Protein AF-A0A2E9UMW5-F1 (afdb_monomer_lite)

Radius of gyration: 12.48 Å; chains: 1; bounding box: 35×25×26 Å

Structure (mmCIF, N/CA/C/O backbone):
data_AF-A0A2E9UMW5-F1
#
_entry.id   AF-A0A2E9UMW5-F1
#
loop_
_atom_site.group_PDB
_atom_site.id
_atom_site.type_symbol
_atom_site.label_atom_id
_atom_site.label_alt_id
_atom_site.label_comp_id
_atom_site.label_asym_id
_atom_site.label_entity_id
_atom_site.label_seq_id
_atom_site.pdbx_PDB_ins_code
_atom_site.Cartn_x
_atom_site.Cartn_y
_atom_site.Cartn_z
_atom_site.occupancy
_atom_site.B_iso_or_equiv
_atom_site.auth_seq_id
_atom_site.auth_comp_id
_atom_site.auth_asym_id
_atom_site.auth_atom_id
_atom_site.pdbx_PDB_model_num
ATOM 1 N N . MET A 1 1 ? -16.970 15.355 1.848 1.00 39.84 1 MET A N 1
ATOM 2 C CA . MET A 1 1 ? -16.639 13.949 2.174 1.00 39.84 1 MET A CA 1
ATOM 3 C C . MET A 1 1 ? -15.167 13.678 1.835 1.00 39.84 1 MET A C 1
ATOM 5 O O . MET A 1 1 ? -14.899 12.886 0.951 1.00 39.84 1 MET A O 1
ATOM 9 N N . SER A 1 2 ? -14.209 14.383 2.456 1.00 43.00 2 SER A N 1
ATOM 10 C CA . SER A 1 2 ? -12.832 14.478 1.913 1.00 43.00 2 SER A CA 1
ATOM 11 C C . SER A 1 2 ? -11.716 14.242 2.942 1.00 43.00 2 SER A C 1
ATOM 13 O O . SER A 1 2 ? -10.615 14.750 2.767 1.00 43.00 2 SER A O 1
ATOM 15 N N . GLY A 1 3 ? -12.003 13.518 4.030 1.00 47.59 3 GLY A N 1
ATOM 16 C CA . GLY A 1 3 ? -11.011 13.182 5.065 1.00 47.59 3 GLY A CA 1
ATOM 17 C C . GLY A 1 3 ? -10.269 11.866 4.809 1.00 47.59 3 GLY A C 1
ATOM 18 O O . GLY A 1 3 ? -9.098 11.747 5.137 1.00 47.59 3 GLY A O 1
ATOM 19 N N . SER A 1 4 ? -10.913 10.904 4.147 1.00 53.12 4 SER A N 1
ATOM 20 C CA . SER A 1 4 ? -10.434 9.517 4.046 1.00 53.12 4 SER A CA 1
ATOM 21 C C . SER A 1 4 ? -9.206 9.335 3.149 1.00 53.12 4 SER A C 1
ATOM 23 O O . SER A 1 4 ? -8.463 8.378 3.321 1.00 53.12 4 SER A O 1
ATOM 25 N N . ALA A 1 5 ? -8.995 10.227 2.177 1.00 59.66 5 ALA A N 1
ATOM 26 C CA . ALA A 1 5 ? -7.881 10.112 1.236 1.00 59.66 5 ALA A CA 1
ATOM 27 C C . ALA A 1 5 ? -6.546 10.569 1.849 1.00 59.66 5 ALA A C 1
ATOM 29 O O . ALA A 1 5 ? -5.508 9.989 1.559 1.00 59.66 5 ALA A O 1
ATOM 30 N N . THR A 1 6 ? -6.564 11.547 2.760 1.00 72.81 6 THR A N 1
ATOM 31 C CA . THR A 1 6 ? -5.341 12.245 3.192 1.00 72.81 6 THR A CA 1
ATOM 32 C C . THR A 1 6 ? -4.394 11.370 4.010 1.00 72.81 6 THR A C 1
ATOM 34 O O . THR A 1 6 ? -3.176 11.496 3.881 1.00 72.81 6 THR A O 1
ATOM 37 N N . TRP A 1 7 ? -4.921 10.469 4.841 1.00 79.06 7 TRP A N 1
ATOM 38 C CA . TRP A 1 7 ? -4.088 9.555 5.625 1.00 79.06 7 TRP A CA 1
ATOM 39 C C . TRP A 1 7 ? -3.577 8.381 4.784 1.00 79.06 7 TRP A C 1
ATOM 41 O O . TRP A 1 7 ? -2.447 7.947 4.990 1.00 79.06 7 TRP A O 1
ATOM 51 N N . ILE A 1 8 ? -4.365 7.914 3.808 1.00 81.56 8 ILE A N 1
ATOM 52 C CA . ILE A 1 8 ? -3.978 6.844 2.879 1.00 81.56 8 ILE A CA 1
ATOM 53 C C . ILE A 1 8 ? -2.889 7.339 1.932 1.00 81.56 8 ILE A C 1
ATOM 55 O O . ILE A 1 8 ? -1.885 6.656 1.753 1.00 81.56 8 ILE A O 1
ATOM 59 N N . ASP A 1 9 ? -3.033 8.550 1.392 1.00 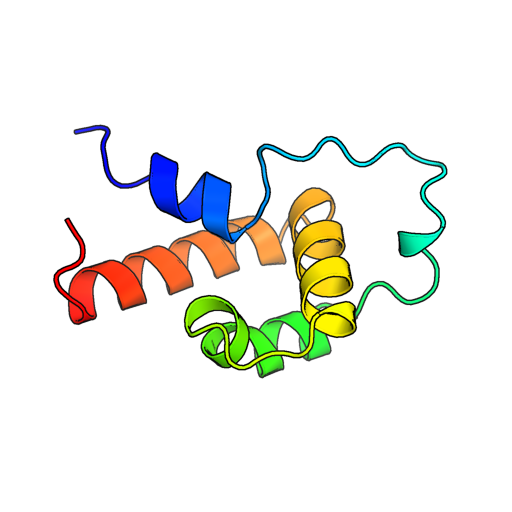81.06 9 ASP A N 1
ATOM 60 C CA . ASP A 1 9 ? -2.013 9.164 0.542 1.00 81.06 9 ASP A CA 1
ATOM 61 C C . ASP A 1 9 ? -0.682 9.303 1.299 1.00 81.06 9 ASP A C 1
ATOM 63 O O . ASP A 1 9 ? 0.377 9.005 0.748 1.00 81.06 9 ASP A O 1
ATOM 67 N N . LYS A 1 10 ? -0.738 9.656 2.592 1.00 80.12 10 LYS A N 1
ATOM 68 C CA . LYS A 1 10 ? 0.434 9.726 3.477 1.00 80.12 10 LYS A CA 1
ATOM 69 C C . LYS A 1 10 ? 1.007 8.347 3.832 1.00 80.12 10 LYS A C 1
ATOM 71 O O . LYS A 1 10 ? 2.219 8.198 3.965 1.00 80.12 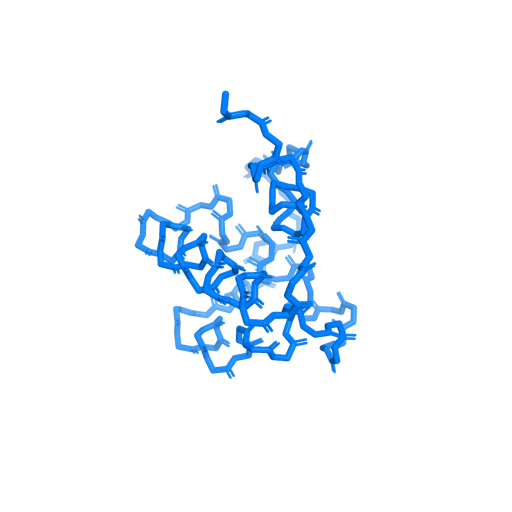10 LYS A O 1
ATOM 76 N N . LEU A 1 11 ? 0.156 7.337 4.007 1.00 80.75 11 LEU A N 1
ATOM 77 C CA . LEU A 1 11 ? 0.563 5.958 4.294 1.00 80.75 11 LEU A CA 1
ATOM 78 C C . LEU A 1 11 ? 1.329 5.364 3.101 1.00 80.75 11 LEU A C 1
ATOM 80 O O . LEU A 1 11 ? 2.464 4.896 3.250 1.00 80.75 11 LEU A O 1
ATOM 84 N N . ILE A 1 12 ? 0.712 5.448 1.920 1.00 78.38 12 ILE A N 1
ATOM 85 C CA . ILE A 1 12 ? 1.222 4.944 0.639 1.00 78.38 12 ILE A CA 1
ATOM 86 C C . ILE A 1 12 ? 2.399 5.792 0.130 1.00 78.38 12 ILE A C 1
ATOM 88 O O . ILE A 1 12 ? 3.182 5.336 -0.697 1.00 78.38 12 ILE A O 1
ATOM 92 N N . GLY A 1 13 ? 2.589 7.000 0.667 1.00 74.25 13 GLY A N 1
ATOM 93 C CA . GLY A 1 13 ? 3.685 7.882 0.278 1.00 74.25 13 GLY A CA 1
ATOM 94 C C . GLY A 1 13 ? 3.471 8.520 -1.093 1.00 74.25 13 GLY A C 1
ATOM 95 O O . GLY A 1 13 ? 4.443 8.811 -1.784 1.00 74.25 13 GLY A O 1
ATOM 96 N N . ARG A 1 14 ? 2.212 8.749 -1.499 1.00 68.94 14 ARG A N 1
ATOM 97 C CA . ARG A 1 14 ? 1.872 9.487 -2.733 1.00 68.94 14 ARG A CA 1
ATOM 98 C C . ARG A 1 14 ? 2.337 10.943 -2.699 1.00 68.94 14 ARG A C 1
ATOM 100 O O . ARG A 1 14 ? 2.418 11.584 -3.744 1.00 68.94 14 ARG A O 1
ATOM 107 N N . ASP A 1 15 ? 2.648 11.475 -1.519 1.00 65.44 15 ASP A N 1
ATOM 108 C CA . ASP A 1 15 ? 3.292 12.776 -1.354 1.00 65.44 15 ASP A CA 1
ATOM 109 C C . ASP A 1 15 ? 4.778 12.773 -1.766 1.00 65.44 15 ASP A C 1
ATOM 111 O O . ASP A 1 15 ? 5.348 13.836 -2.027 1.00 65.44 15 ASP A O 1
ATOM 115 N N . VAL A 1 16 ? 5.400 11.595 -1.890 1.00 64.31 16 VAL A N 1
ATOM 116 C CA . VAL A 1 16 ? 6.811 11.438 -2.252 1.00 64.31 16 VAL A CA 1
ATOM 117 C C . VAL A 1 16 ? 6.961 11.325 -3.771 1.00 64.31 16 VAL A C 1
ATOM 119 O O . VAL A 1 16 ? 6.492 10.381 -4.406 1.00 64.31 16 VAL A O 1
ATOM 122 N N . LYS A 1 17 ? 7.655 12.295 -4.379 1.00 58.41 17 LYS A N 1
ATOM 123 C CA . LYS A 1 17 ? 7.999 12.258 -5.807 1.00 58.41 17 LYS A CA 1
ATOM 124 C C . LYS A 1 17 ? 9.214 11.364 -6.044 1.00 58.41 17 LYS A C 1
ATOM 126 O O . LYS A 1 17 ? 10.341 11.800 -5.822 1.00 58.41 17 LYS A O 1
ATOM 131 N N . HIS A 1 18 ? 8.987 10.160 -6.555 1.00 60.09 18 HIS A N 1
ATOM 132 C CA . HIS A 1 18 ? 10.060 9.308 -7.068 1.00 60.09 18 HIS A CA 1
ATOM 133 C C . HIS A 1 18 ? 10.554 9.846 -8.417 1.00 60.09 18 HIS A C 1
ATOM 135 O O . HIS A 1 18 ? 9.757 10.163 -9.305 1.00 60.09 18 HIS A O 1
ATOM 141 N N . SER A 1 19 ? 11.871 9.995 -8.567 1.00 55.91 19 SER A N 1
ATOM 142 C CA . SER A 1 19 ? 12.482 10.397 -9.841 1.00 55.91 19 SER A CA 1
ATOM 143 C C . SER A 1 19 ? 12.853 9.155 -10.661 1.00 55.91 19 SER A C 1
ATOM 145 O O . SER A 1 19 ? 13.252 8.153 -10.078 1.00 55.91 19 SER A O 1
ATOM 147 N N . PRO A 1 20 ? 12.811 9.189 -12.007 1.00 51.47 20 PRO A N 1
ATOM 148 C CA . PRO A 1 20 ? 13.105 8.029 -12.866 1.00 51.47 20 PRO A CA 1
ATOM 149 C C . PRO A 1 20 ? 14.578 7.547 -12.854 1.00 51.47 20 PRO A C 1
ATOM 151 O O . PRO A 1 20 ? 14.984 6.789 -13.728 1.00 51.47 20 PRO A O 1
ATOM 154 N N . GLY A 1 21 ? 15.380 7.977 -11.876 1.00 53.84 21 GLY A N 1
ATOM 155 C CA . GLY A 1 21 ? 16.749 7.521 -11.618 1.00 53.84 21 GLY A CA 1
ATOM 156 C C . GLY A 1 21 ? 17.005 7.218 -10.138 1.00 53.84 21 GLY A C 1
ATOM 157 O O . GLY A 1 21 ? 18.154 7.262 -9.705 1.00 53.84 21 GLY A O 1
ATOM 158 N N . ASP A 1 22 ? 15.948 6.981 -9.354 1.00 56.62 22 ASP A N 1
ATOM 159 C CA . ASP A 1 22 ? 16.068 6.629 -7.941 1.00 56.62 22 ASP A CA 1
ATOM 160 C C . ASP A 1 22 ? 16.748 5.251 -7.799 1.00 56.62 22 ASP A C 1
ATOM 162 O O . ASP A 1 22 ? 16.254 4.271 -8.368 1.00 56.62 22 ASP A O 1
ATOM 166 N N . PRO A 1 23 ? 17.845 5.117 -7.028 1.00 52.94 23 PRO A N 1
ATOM 167 C CA . PRO A 1 23 ? 18.481 3.822 -6.750 1.00 52.94 23 PRO A CA 1
ATOM 168 C C . PRO A 1 23 ? 17.547 2.836 -6.024 1.00 52.94 23 PRO A C 1
ATOM 170 O O . PRO A 1 23 ? 17.878 1.664 -5.877 1.00 52.94 23 PRO A O 1
ATOM 173 N N . CYS A 1 24 ? 16.365 3.284 -5.593 1.00 52.75 24 CYS A N 1
ATOM 174 C CA . CYS A 1 24 ? 15.291 2.450 -5.059 1.00 52.75 24 CYS A CA 1
ATOM 175 C C . CYS A 1 24 ? 14.563 1.596 -6.116 1.00 52.75 24 CYS A C 1
ATOM 177 O O . CYS A 1 24 ? 13.761 0.742 -5.740 1.00 52.75 24 CYS A O 1
ATOM 179 N N . ALA A 1 25 ? 14.833 1.792 -7.413 1.00 50.41 25 ALA A N 1
ATOM 180 C CA . ALA A 1 25 ? 14.330 0.921 -8.476 1.00 50.41 25 ALA A CA 1
ATOM 181 C C . ALA A 1 25 ? 15.020 -0.457 -8.508 1.00 50.41 25 ALA A C 1
ATOM 183 O O . A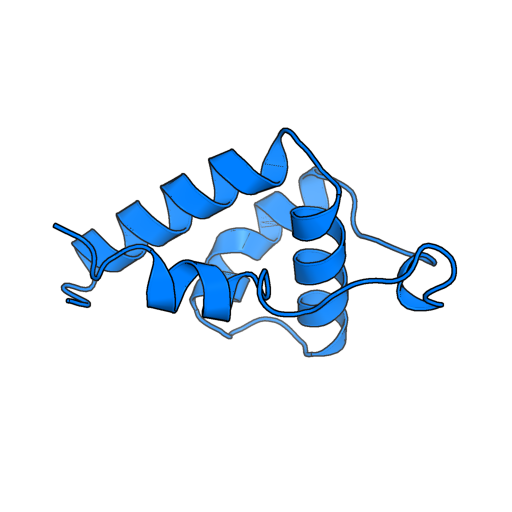LA A 1 25 ? 14.414 -1.426 -8.975 1.00 50.41 25 ALA A O 1
ATOM 184 N N . ASP A 1 26 ? 16.244 -0.567 -7.977 1.00 47.78 26 ASP A N 1
ATOM 185 C CA . ASP A 1 26 ? 16.935 -1.849 -7.833 1.00 47.78 26 ASP A CA 1
ATOM 186 C C . ASP A 1 26 ? 16.264 -2.674 -6.725 1.00 47.78 26 ASP A C 1
ATOM 188 O O . ASP A 1 26 ? 16.484 -2.485 -5.526 1.00 47.78 26 ASP A O 1
ATOM 192 N N . GLY A 1 27 ? 15.398 -3.597 -7.143 1.00 56.22 27 GLY A N 1
ATOM 193 C CA . GLY A 1 27 ? 14.658 -4.469 -6.235 1.00 56.22 27 GLY A CA 1
ATOM 194 C C . GLY A 1 27 ? 13.351 -3.873 -5.722 1.00 56.22 27 GLY A C 1
ATOM 195 O O . GLY A 1 27 ? 12.977 -4.147 -4.583 1.00 56.22 27 GLY A O 1
ATOM 196 N N . MET A 1 28 ? 12.640 -3.085 -6.540 1.00 63.44 28 MET A N 1
ATOM 197 C CA . MET A 1 28 ? 11.197 -2.934 -6.341 1.00 63.44 28 MET A CA 1
ATOM 198 C C . MET A 1 28 ? 10.57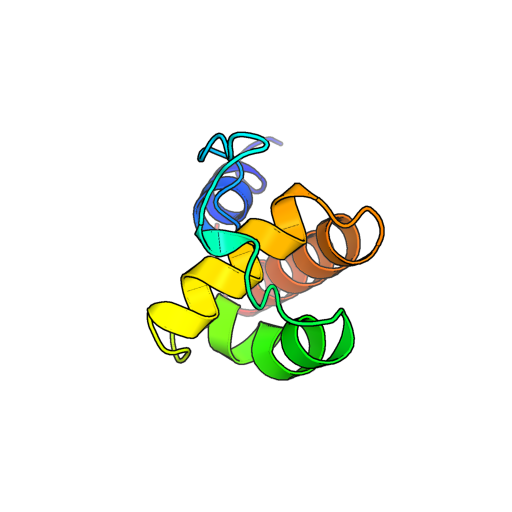3 -4.328 -6.273 1.00 63.44 28 MET A C 1
ATOM 200 O O . MET A 1 28 ? 10.714 -5.107 -7.216 1.00 63.44 28 MET A O 1
ATOM 204 N N . GLY A 1 29 ? 9.915 -4.633 -5.156 1.00 61.91 29 GLY A N 1
ATOM 205 C CA . GLY A 1 29 ? 9.175 -5.877 -5.010 1.00 61.91 29 GLY A CA 1
ATOM 206 C C . GLY A 1 29 ? 8.206 -6.069 -6.166 1.00 61.91 29 GLY A C 1
ATOM 207 O O . GLY A 1 29 ? 7.667 -5.095 -6.705 1.00 61.91 29 GLY A O 1
ATOM 208 N N . ASP A 1 30 ? 8.003 -7.316 -6.575 1.00 80.31 30 ASP A N 1
ATOM 209 C CA . ASP A 1 30 ? 6.952 -7.624 -7.533 1.00 80.31 30 ASP A CA 1
ATOM 210 C C . ASP A 1 30 ? 5.567 -7.423 -6.889 1.00 80.31 30 ASP A C 1
ATOM 212 O O . ASP A 1 30 ? 5.423 -7.200 -5.682 1.00 80.31 30 ASP A O 1
ATOM 216 N N . CYS A 1 31 ? 4.512 -7.484 -7.702 1.00 85.75 31 CYS A N 1
ATOM 217 C CA . CYS A 1 31 ? 3.152 -7.336 -7.190 1.00 85.75 31 CYS A CA 1
ATOM 218 C C . CYS A 1 31 ? 2.811 -8.394 -6.123 1.00 85.75 31 CYS A C 1
ATOM 220 O O . CYS A 1 31 ? 1.894 -8.172 -5.339 1.00 85.75 31 CYS A O 1
ATOM 222 N N . VAL A 1 32 ? 3.498 -9.543 -6.102 1.00 86.94 32 VAL A N 1
ATOM 223 C CA . VAL A 1 32 ? 3.263 -10.611 -5.122 1.00 86.94 32 VAL A CA 1
ATOM 224 C C . VAL A 1 32 ? 3.839 -10.203 -3.770 1.00 86.94 32 VAL A C 1
ATOM 226 O O . VAL A 1 32 ? 3.089 -10.155 -2.802 1.00 86.94 32 VAL A O 1
ATOM 229 N N . GLU A 1 33 ? 5.105 -9.784 -3.715 1.00 85.94 33 GLU A N 1
ATOM 230 C CA . GLU A 1 33 ? 5.755 -9.303 -2.492 1.00 85.94 33 GLU A CA 1
ATOM 231 C C . GLU A 1 33 ? 4.988 -8.116 -1.893 1.00 85.94 33 GLU A C 1
ATOM 233 O O . GLU A 1 33 ? 4.739 -8.074 -0.688 1.00 85.94 33 GLU A O 1
ATOM 238 N N . VAL A 1 34 ? 4.536 -7.178 -2.731 1.00 87.94 34 VAL A N 1
ATOM 239 C CA . VAL A 1 34 ? 3.732 -6.036 -2.271 1.00 87.94 34 VAL A CA 1
ATOM 240 C C . VAL A 1 34 ? 2.398 -6.485 -1.684 1.00 87.94 34 VAL A C 1
ATOM 242 O O . VAL A 1 34 ? 1.974 -5.950 -0.661 1.00 87.94 34 VAL A O 1
ATOM 245 N N . ARG A 1 35 ? 1.724 -7.454 -2.311 1.00 89.19 35 ARG A N 1
ATOM 246 C CA . ARG A 1 35 ? 0.418 -7.935 -1.845 1.00 89.19 35 ARG A CA 1
ATOM 247 C C . ARG A 1 35 ? 0.523 -8.762 -0.572 1.00 89.19 35 ARG A C 1
ATOM 249 O O . ARG A 1 35 ? -0.308 -8.579 0.315 1.00 89.19 35 ARG A O 1
ATOM 256 N N . ASP A 1 36 ? 1.539 -9.609 -0.473 1.00 91.31 36 ASP A N 1
ATOM 257 C CA . ASP A 1 36 ? 1.775 -10.465 0.689 1.00 91.31 36 ASP A CA 1
ATOM 258 C C . ASP A 1 36 ? 2.102 -9.636 1.937 1.00 91.31 36 ASP A C 1
ATOM 260 O O . ASP A 1 36 ? 1.653 -9.964 3.030 1.00 91.31 36 ASP A O 1
ATOM 264 N N . ASN A 1 37 ? 2.803 -8.510 1.767 1.00 90.38 37 ASN A N 1
ATOM 265 C CA . ASN A 1 37 ? 3.194 -7.624 2.867 1.00 90.38 37 ASN A CA 1
ATOM 266 C C . ASN A 1 37 ? 2.245 -6.428 3.064 1.00 90.38 37 ASN A C 1
ATOM 268 O O . ASN A 1 37 ? 2.539 -5.524 3.847 1.00 90.38 37 ASN A O 1
ATOM 272 N N . ALA A 1 38 ? 1.117 -6.368 2.349 1.00 89.50 38 ALA A N 1
ATOM 273 C CA . ALA A 1 38 ? 0.261 -5.184 2.360 1.00 89.50 38 ALA A CA 1
ATOM 274 C C . ALA A 1 38 ? -0.415 -4.937 3.712 1.00 89.50 38 ALA A C 1
ATOM 276 O O . ALA A 1 38 ? -0.531 -3.786 4.132 1.00 89.50 38 ALA A O 1
ATOM 277 N N . SER A 1 39 ? -0.845 -6.004 4.393 1.00 89.12 39 SER A N 1
ATOM 278 C CA . SER A 1 39 ? -1.439 -5.898 5.731 1.00 89.12 39 SER A CA 1
ATOM 279 C C . SER A 1 39 ? -0.410 -5.363 6.723 1.00 89.12 39 SER A C 1
ATOM 281 O O . SER A 1 39 ? -0.631 -4.323 7.337 1.00 89.12 39 SER A O 1
ATOM 283 N N . ASP A 1 40 ? 0.757 -6.005 6.782 1.00 90.94 40 ASP A N 1
ATOM 284 C CA . ASP A 1 40 ? 1.861 -5.622 7.661 1.00 90.94 40 ASP A CA 1
ATOM 285 C C . ASP A 1 40 ? 2.322 -4.183 7.381 1.00 90.94 40 ASP A C 1
ATOM 287 O O . ASP A 1 40 ? 2.670 -3.441 8.297 1.00 90.94 40 ASP A O 1
ATOM 291 N N . PHE A 1 41 ? 2.291 -3.742 6.117 1.00 90.25 41 PHE A N 1
ATOM 292 C CA . PHE A 1 41 ? 2.608 -2.362 5.753 1.00 90.25 41 PHE A CA 1
ATOM 293 C C . PHE A 1 41 ? 1.588 -1.365 6.300 1.00 90.25 41 PHE A C 1
ATOM 295 O O . PHE A 1 41 ? 1.980 -0.327 6.834 1.00 90.25 41 PHE A O 1
ATOM 302 N N . ILE A 1 42 ? 0.290 -1.660 6.176 1.00 88.56 42 ILE A N 1
ATOM 303 C CA . ILE A 1 42 ? -0.775 -0.815 6.741 1.00 88.56 42 ILE A CA 1
ATOM 304 C C . ILE A 1 42 ? -0.648 -0.742 8.269 1.00 88.56 42 ILE A C 1
ATOM 306 O O . ILE A 1 42 ? -0.965 0.287 8.870 1.00 88.56 42 ILE A O 1
ATOM 310 N N . ASP A 1 43 ? -0.136 -1.807 8.878 1.00 87.94 43 ASP A N 1
ATOM 311 C CA . ASP A 1 43 ? 0.006 -1.952 10.327 1.00 87.94 43 ASP A CA 1
ATOM 312 C C . ASP A 1 43 ? 1.328 -1.376 10.849 1.00 87.94 43 ASP A C 1
ATOM 314 O O . ASP A 1 43 ? 1.488 -1.167 12.051 1.00 87.94 43 ASP A O 1
ATOM 318 N N . GLY A 1 44 ? 2.245 -1.030 9.942 1.00 86.81 44 GLY A N 1
ATOM 319 C CA . GLY A 1 44 ? 3.571 -0.517 10.272 1.00 86.81 44 GLY A CA 1
ATOM 320 C C . GLY A 1 44 ? 4.534 -1.590 10.789 1.00 86.81 44 GLY A C 1
ATOM 321 O O . GLY A 1 44 ? 5.549 -1.246 11.389 1.00 86.81 44 GLY A O 1
ATOM 322 N N . GLU A 1 45 ? 4.235 -2.869 10.558 1.00 91.56 45 GLU A N 1
ATOM 323 C CA . GLU A 1 45 ? 5.016 -4.029 11.014 1.00 91.56 45 GLU A CA 1
ATOM 324 C C . GLU A 1 45 ? 6.077 -4.492 9.997 1.00 91.56 45 GLU A C 1
ATOM 326 O O . GLU A 1 45 ? 6.833 -5.431 10.241 1.00 91.56 45 GLU A O 1
ATOM 331 N N . VAL A 1 46 ? 6.197 -3.801 8.863 1.00 87.94 46 VAL A N 1
ATOM 332 C CA . VAL A 1 46 ? 7.231 -4.056 7.850 1.00 87.94 46 VAL A CA 1
ATOM 333 C C . VAL A 1 46 ? 8.548 -3.339 8.156 1.00 87.94 46 VAL A C 1
ATOM 335 O O . VAL A 1 46 ? 8.593 -2.250 8.729 1.00 87.94 46 VAL A O 1
ATOM 338 N N . SER A 1 47 ? 9.659 -3.913 7.689 1.00 87.75 47 SER A N 1
ATOM 339 C CA . SER A 1 47 ? 10.970 -3.258 7.777 1.00 87.75 47 SER A CA 1
ATOM 340 C C . SER A 1 47 ? 11.028 -1.959 6.957 1.00 87.75 47 SER A C 1
ATOM 342 O O . SER A 1 47 ? 10.337 -1.798 5.946 1.00 87.75 47 SER A O 1
ATOM 344 N N . SER A 1 48 ? 11.906 -1.029 7.344 1.00 82.62 48 SER A N 1
ATOM 345 C CA . SER A 1 48 ? 12.088 0.248 6.636 1.00 82.62 48 SER A CA 1
ATOM 346 C C . SER A 1 48 ? 12.530 0.069 5.178 1.00 82.62 48 SER A C 1
ATOM 348 O O . SER A 1 48 ? 12.089 0.816 4.309 1.00 82.62 48 SER A O 1
ATOM 350 N N . GLY A 1 49 ? 13.346 -0.949 4.886 1.00 83.31 49 GLY A N 1
ATOM 351 C CA . GLY A 1 49 ? 13.746 -1.285 3.517 1.00 83.31 49 GLY A CA 1
ATOM 352 C C . GLY A 1 49 ? 12.565 -1.745 2.657 1.00 83.31 49 GLY A C 1
ATOM 353 O O . GLY A 1 49 ? 12.402 -1.275 1.531 1.00 83.31 49 GLY A O 1
ATOM 354 N N . LEU A 1 50 ? 11.706 -2.611 3.205 1.00 83.50 50 LEU A N 1
ATOM 355 C CA . LEU A 1 50 ? 10.510 -3.097 2.516 1.00 83.50 50 LEU A CA 1
ATOM 356 C C . LEU A 1 50 ? 9.458 -1.992 2.349 1.00 83.50 50 LEU A C 1
ATOM 358 O O . LEU A 1 50 ? 8.847 -1.877 1.291 1.00 83.50 50 LEU A O 1
ATOM 362 N N . THR A 1 51 ? 9.319 -1.119 3.351 1.00 86.25 51 THR A N 1
ATOM 363 C CA . THR A 1 51 ? 8.462 0.076 3.287 1.00 86.25 51 THR A CA 1
ATOM 364 C C . THR A 1 51 ? 8.786 0.916 2.054 1.00 86.25 51 THR A C 1
ATOM 366 O O . THR A 1 51 ? 7.890 1.273 1.293 1.00 86.25 51 THR A O 1
ATOM 369 N N . THR A 1 52 ? 10.068 1.217 1.828 1.00 83.25 52 THR A N 1
ATOM 370 C CA . THR A 1 52 ? 10.504 2.016 0.675 1.00 83.25 52 THR A CA 1
ATOM 371 C C . THR A 1 52 ? 10.186 1.320 -0.646 1.00 83.25 52 THR A C 1
ATOM 373 O O . THR A 1 52 ? 9.664 1.961 -1.555 1.00 83.25 52 THR A O 1
ATOM 376 N N . ARG A 1 53 ? 10.425 0.005 -0.745 1.00 84.38 53 ARG A N 1
ATOM 377 C CA . ARG A 1 53 ? 10.110 -0.781 -1.951 1.00 84.38 53 ARG A CA 1
ATOM 378 C C . ARG A 1 53 ? 8.618 -0.779 -2.269 1.00 84.38 53 ARG A C 1
ATOM 380 O O . ARG A 1 53 ? 8.250 -0.544 -3.416 1.00 84.38 53 ARG A O 1
ATOM 387 N N . ILE A 1 54 ? 7.773 -0.994 -1.259 1.00 86.25 54 ILE A N 1
ATOM 388 C CA . ILE A 1 54 ? 6.313 -0.993 -1.407 1.00 86.25 54 ILE A CA 1
ATOM 389 C C . ILE A 1 54 ? 5.826 0.391 -1.850 1.00 86.25 54 ILE A C 1
ATOM 391 O O . ILE A 1 54 ? 5.104 0.484 -2.838 1.00 86.25 54 ILE A O 1
ATOM 395 N N . ARG A 1 55 ? 6.269 1.479 -1.203 1.00 85.56 55 ARG A N 1
ATOM 396 C CA . ARG A 1 55 ? 5.898 2.852 -1.605 1.00 85.56 55 ARG A CA 1
ATOM 397 C C . ARG A 1 55 ? 6.312 3.174 -3.036 1.00 85.56 55 ARG A C 1
ATOM 399 O O . ARG A 1 55 ? 5.540 3.764 -3.788 1.00 85.56 55 ARG A O 1
ATOM 406 N N . HIS A 1 56 ? 7.514 2.760 -3.423 1.00 81.69 56 HIS A N 1
ATOM 407 C CA . HIS A 1 56 ? 8.012 2.979 -4.773 1.00 81.69 56 HIS A CA 1
ATOM 408 C C . HIS A 1 56 ? 7.202 2.181 -5.809 1.00 81.69 56 HIS A C 1
ATOM 410 O O . HIS A 1 56 ? 6.843 2.719 -6.856 1.00 81.69 56 HIS A O 1
ATOM 416 N N . HIS A 1 57 ? 6.851 0.926 -5.503 1.00 85.50 57 HIS A N 1
ATOM 417 C CA . HIS A 1 57 ? 5.997 0.101 -6.359 1.00 85.50 57 HIS A CA 1
ATOM 418 C C . HIS A 1 57 ? 4.590 0.698 -6.507 1.00 85.50 57 HIS A C 1
ATOM 420 O O . HIS A 1 57 ? 4.089 0.802 -7.623 1.00 85.50 57 HIS A O 1
ATOM 426 N N . LEU A 1 58 ? 3.961 1.139 -5.412 1.00 83.31 58 LEU A N 1
ATOM 427 C CA . LEU A 1 58 ? 2.633 1.767 -5.441 1.00 83.31 58 LEU A CA 1
ATOM 428 C C . LEU A 1 58 ? 2.630 3.084 -6.236 1.00 83.31 58 LEU A C 1
ATOM 430 O O . LEU A 1 58 ? 1.639 3.412 -6.873 1.00 83.31 58 LEU A O 1
ATOM 434 N N . GLY A 1 59 ? 3.751 3.807 -6.289 1.00 77.56 59 GLY A N 1
ATOM 435 C CA . GLY A 1 59 ? 3.883 4.999 -7.133 1.00 77.56 59 GLY A CA 1
ATOM 436 C C . GLY A 1 59 ? 3.955 4.729 -8.645 1.00 77.56 59 GLY A C 1
ATOM 437 O O . GLY A 1 59 ? 3.793 5.665 -9.426 1.00 77.56 59 GLY A O 1
ATOM 438 N N . LEU A 1 60 ? 4.213 3.486 -9.071 1.00 78.88 60 LEU A N 1
ATOM 439 C CA . LEU A 1 60 ? 4.461 3.129 -10.478 1.00 78.88 60 LEU A CA 1
ATOM 440 C C . LEU A 1 60 ? 3.506 2.064 -11.032 1.00 78.88 60 LEU A C 1
ATOM 442 O O . LEU A 1 60 ? 3.255 2.033 -12.237 1.00 78.88 60 LEU A O 1
ATOM 446 N N . CYS A 1 61 ? 2.985 1.184 -10.180 1.00 82.94 61 CYS A N 1
ATOM 447 C CA . CYS A 1 61 ? 2.144 0.065 -10.579 1.00 82.94 61 CYS A CA 1
ATOM 448 C C . CYS A 1 61 ? 0.663 0.457 -10.607 1.00 82.94 61 CYS A C 1
ATOM 450 O O . CYS A 1 61 ? 0.051 0.716 -9.570 1.00 82.94 61 CYS A O 1
ATOM 452 N N . ALA A 1 62 ? 0.074 0.423 -11.803 1.00 79.94 62 ALA A N 1
ATOM 453 C CA . ALA A 1 62 ? -1.326 0.775 -12.029 1.00 79.94 62 ALA A CA 1
ATOM 454 C C . ALA A 1 62 ? -2.334 -0.206 -11.398 1.00 79.94 62 ALA A C 1
ATOM 456 O O . ALA A 1 62 ? -3.483 0.174 -11.187 1.00 79.94 62 ALA A O 1
ATOM 457 N N . ASP A 1 63 ? -1.921 -1.438 -11.086 1.00 85.00 63 ASP A N 1
ATOM 458 C CA . ASP A 1 63 ? -2.801 -2.454 -10.494 1.00 85.00 63 ASP A CA 1
ATOM 459 C C . ASP A 1 63 ? -2.728 -2.460 -8.961 1.00 85.00 63 ASP A C 1
ATOM 461 O O . ASP A 1 63 ? -3.751 -2.549 -8.275 1.00 85.00 63 ASP A O 1
ATOM 465 N N . CYS A 1 64 ? -1.520 -2.347 -8.402 1.00 87.38 64 CYS A N 1
ATOM 466 C CA . CYS A 1 64 ? -1.316 -2.412 -6.957 1.00 87.38 64 CYS A CA 1
ATOM 467 C C . CYS A 1 64 ? -1.778 -1.141 -6.243 1.00 87.38 64 CYS A C 1
ATOM 469 O O . CYS A 1 64 ? -2.326 -1.251 -5.152 1.00 87.38 64 CYS A O 1
ATOM 471 N N . ASP A 1 65 ? -1.629 0.041 -6.843 1.00 84.81 65 ASP A N 1
ATOM 472 C CA . ASP A 1 65 ? -2.055 1.316 -6.249 1.00 84.81 65 ASP A CA 1
ATOM 473 C C . ASP A 1 65 ? -3.566 1.387 -5.907 1.00 84.81 65 ASP A C 1
ATOM 475 O O . ASP A 1 65 ? -3.915 1.625 -4.739 1.00 84.81 65 ASP A O 1
ATOM 479 N N . PRO A 1 66 ? -4.501 1.118 -6.846 1.00 86.56 66 PRO A N 1
ATOM 480 C CA . PRO A 1 66 ? -5.931 1.132 -6.534 1.00 86.56 66 PRO A CA 1
ATOM 481 C C . PRO A 1 66 ? -6.346 -0.021 -5.609 1.00 86.56 66 PRO A C 1
ATOM 483 O O . PRO A 1 66 ? -7.217 0.155 -4.748 1.00 86.56 66 PRO A O 1
ATOM 486 N N . TRP A 1 67 ? -5.712 -1.190 -5.744 1.00 89.94 67 TRP A N 1
ATOM 487 C CA . TRP A 1 67 ? -5.948 -2.328 -4.856 1.00 89.94 67 TRP A CA 1
ATOM 488 C C . TRP A 1 67 ? -5.552 -2.005 -3.408 1.00 89.94 67 TRP A C 1
ATOM 490 O O . TRP A 1 67 ? -6.349 -2.203 -2.489 1.00 89.94 67 TRP A O 1
ATOM 500 N N . PHE A 1 68 ? -4.364 -1.432 -3.210 1.00 90.00 68 PHE A N 1
ATOM 501 C CA . PHE A 1 68 ? -3.842 -1.064 -1.896 1.00 90.00 68 PHE A CA 1
ATOM 502 C C . PHE A 1 68 ? -4.687 0.025 -1.244 1.00 90.00 68 PHE A C 1
ATOM 504 O O 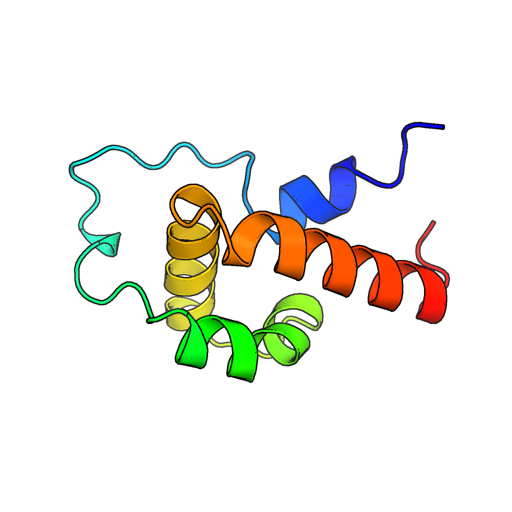. PHE A 1 68 ? -5.017 -0.060 -0.063 1.00 90.00 68 PHE A O 1
ATOM 511 N N . THR A 1 69 ? -5.101 1.020 -2.031 1.00 88.50 69 THR A N 1
ATOM 512 C CA . THR A 1 69 ? -6.021 2.067 -1.574 1.00 88.50 69 THR A CA 1
ATOM 513 C C . THR A 1 69 ? -7.314 1.453 -1.026 1.00 88.50 69 THR A C 1
ATOM 515 O O . THR A 1 69 ? -7.752 1.813 0.065 1.00 88.50 69 THR A O 1
ATOM 518 N N . SER A 1 70 ? -7.899 0.485 -1.738 1.00 89.50 70 SER A N 1
ATOM 519 C CA . SER A 1 70 ? -9.133 -0.196 -1.316 1.00 89.50 70 SER A CA 1
ATOM 520 C C . SER A 1 70 ? -8.936 -1.019 -0.034 1.00 89.50 70 SER A C 1
ATOM 522 O O . SER A 1 70 ? -9.795 -1.019 0.856 1.00 89.50 70 SER A O 1
ATOM 524 N N . LEU A 1 71 ? -7.787 -1.692 0.096 1.00 90.12 71 LEU A N 1
ATOM 525 C CA . LEU A 1 71 ? -7.419 -2.426 1.308 1.00 90.12 71 LEU A CA 1
ATOM 526 C C . LEU A 1 71 ? -7.266 -1.477 2.506 1.00 90.12 71 LEU A C 1
ATOM 528 O O . LEU A 1 71 ? -7.896 -1.694 3.540 1.00 90.12 71 LEU A O 1
ATOM 532 N N . ALA A 1 72 ? -6.506 -0.390 2.352 1.00 88.44 72 ALA A N 1
ATOM 533 C CA . ALA A 1 72 ? -6.294 0.610 3.397 1.00 88.44 72 ALA A CA 1
ATOM 534 C C . ALA A 1 72 ? -7.609 1.271 3.840 1.00 88.44 72 ALA A C 1
ATOM 536 O O . ALA A 1 72 ? -7.837 1.438 5.037 1.00 88.44 72 ALA A O 1
ATOM 537 N N . GLN A 1 73 ? -8.520 1.573 2.906 1.00 87.31 73 GLN A N 1
ATOM 538 C CA . GLN A 1 73 ? -9.868 2.055 3.231 1.00 87.31 73 GLN A CA 1
ATOM 539 C C . GLN A 1 73 ? -10.647 1.046 4.079 1.00 87.31 73 GLN A C 1
ATOM 541 O O . GLN A 1 73 ? -11.249 1.421 5.083 1.00 87.31 73 GLN A O 1
ATOM 546 N N . THR A 1 74 ? -10.614 -0.233 3.701 1.00 88.56 74 THR A N 1
ATOM 547 C CA . THR A 1 74 ? -11.299 -1.303 4.438 1.00 88.56 74 THR A CA 1
ATOM 548 C C . THR A 1 74 ? -10.740 -1.443 5.852 1.00 88.56 74 THR A C 1
ATOM 550 O O . THR A 1 74 ? -11.504 -1.503 6.814 1.00 88.56 74 THR A O 1
ATOM 553 N N . VAL A 1 75 ? -9.414 -1.420 6.003 1.00 86.62 75 VAL A N 1
ATOM 554 C CA . VAL A 1 75 ? -8.756 -1.457 7.316 1.00 86.62 75 VAL A CA 1
ATOM 555 C C . VAL A 1 75 ? -9.107 -0.218 8.145 1.00 86.62 75 VAL A C 1
ATOM 557 O O . VAL A 1 75 ? -9.441 -0.352 9.321 1.00 86.62 75 VAL A O 1
ATOM 560 N N . GLY A 1 76 ? -9.108 0.975 7.544 1.00 84.00 76 GLY A N 1
ATOM 561 C CA . GLY A 1 76 ? -9.517 2.215 8.209 1.00 84.00 76 GLY A CA 1
ATOM 562 C C . GLY A 1 76 ? -10.953 2.160 8.736 1.00 84.00 76 GLY A C 1
ATOM 563 O O . GLY A 1 76 ? -11.192 2.505 9.893 1.00 84.00 76 GLY A O 1
ATOM 564 N N . LEU A 1 77 ? -11.886 1.632 7.931 1.00 84.31 77 LEU A N 1
ATOM 565 C CA . LEU A 1 77 ? -13.280 1.410 8.333 1.00 84.31 77 LEU A CA 1
ATOM 566 C C . LEU A 1 77 ? -13.386 0.446 9.521 1.00 84.31 77 LEU A C 1
ATOM 568 O O . LEU A 1 77 ? -14.077 0.746 10.492 1.00 84.31 77 LEU A O 1
ATOM 572 N N . VAL A 1 78 ? -12.682 -0.691 9.470 1.00 85.62 78 VAL A N 1
ATOM 573 C CA . VAL A 1 78 ? -12.677 -1.688 10.556 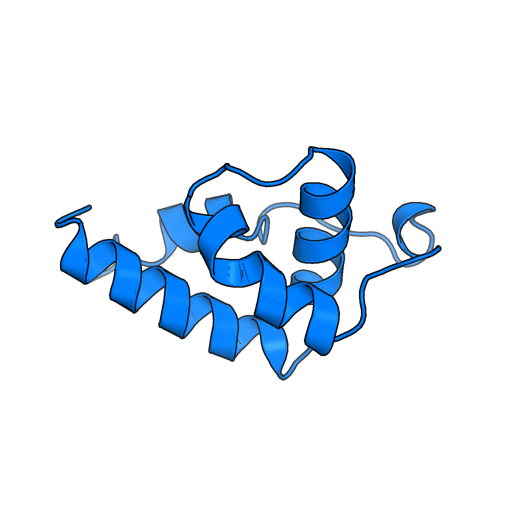1.00 85.62 78 VAL A CA 1
ATOM 574 C C . VAL A 1 78 ? -12.089 -1.107 11.843 1.00 85.62 78 VAL A C 1
ATOM 576 O O . VAL A 1 78 ? -12.604 -1.358 12.932 1.00 85.62 78 VAL A O 1
ATOM 579 N N . ARG A 1 79 ? -11.033 -0.299 11.727 1.00 81.00 79 ARG A N 1
ATOM 580 C CA . ARG A 1 79 ? -10.347 0.327 12.865 1.00 81.00 79 ARG A CA 1
ATOM 581 C C . ARG A 1 79 ? -11.050 1.568 13.410 1.00 81.00 79 ARG A C 1
ATOM 583 O O . ARG A 1 79 ? -10.578 2.118 14.400 1.00 81.00 79 ARG A O 1
ATOM 590 N N . GLN A 1 80 ? -12.155 2.000 12.795 1.00 77.25 80 GLN A N 1
ATOM 591 C CA . GLN A 1 80 ? -12.846 3.253 13.127 1.00 77.25 80 GLN A CA 1
ATOM 592 C C . GLN A 1 80 ? -11.899 4.465 13.092 1.00 77.25 80 GLN A C 1
ATOM 594 O O . GLN A 1 80 ? -12.058 5.413 13.861 1.00 77.25 80 GLN A O 1
ATOM 599 N N . ILE A 1 81 ? -10.889 4.420 12.219 1.00 61.25 81 ILE A N 1
ATOM 600 C CA . ILE A 1 81 ? -9.994 5.553 11.993 1.00 61.25 81 ILE A CA 1
ATOM 601 C C . ILE A 1 81 ? -10.796 6.569 11.157 1.00 61.25 81 ILE A C 1
ATOM 603 O O . ILE A 1 81 ? -11.273 6.190 10.083 1.00 61.25 81 ILE A O 1
ATOM 607 N N . PRO A 1 82 ? -11.022 7.797 11.665 1.00 51.00 82 PRO A N 1
ATOM 608 C CA . PRO A 1 82 ? -11.897 8.787 11.032 1.00 51.00 82 PRO A CA 1
ATOM 609 C C . PRO A 1 82 ? -11.389 9.301 9.677 1.00 51.00 82 PRO A C 1
ATOM 611 O O . PRO A 1 82 ? -10.155 9.359 9.473 1.00 51.00 82 PRO A O 1
#

Foldseek 3Di:
DPDLVPVVCVLLVVVDDDDPPPPLVVDLDDLVLLVVCLVCSLVVNDDPNNSSSNSVCLNPPPPNVVVSSVVNSVVCVVVVPD

pLDDT: mean 76.73, std 14.27, range [39.84, 91.56]

Secondary structure (DSSP, 8-state):
--SHHHHHHHHHTTTS---TT-GGGTTPPPHHHHHHTHHHHHHT-S-HHHHHHHHHHHTT-TTHHHHHHHHHHHHHHHTT--

Sequence (82 aa):
MSGSATWIDKLIGRDVKHSPGDPCADGMGDCVEVRDNASDFIDGEVSSGLTTRIRHHLGLCADCDPWFTSLAQTVGLVRQIP